Protein AF-A4XL10-F1 (afdb_monomer_lite)

pLDDT: mean 90.41, std 14.19, range [41.25, 98.38]

Sequence (145 aa):
MNTYKFSRAFRGFKPSSVIEYLNNLERTYEKEIKEKQETIAELQRENEELKKKLSKLEEEFSKLNEQKIKIAELLIIAQEKAESIVSKAIEEGENKKKALLEEIEEHEKTLQGLKEEIKRIKSDLQSVISKFENETGNKEEESSN

Radius of gyration: 60.5 Å; chains: 1; bounding box: 120×22×166 Å

Secondary structure (DSSP, 8-state):
-----PPB-SSSB-HHHHHHHHHHHHHHHHHHHHHHHHHHHHHHHHHHHHHHHHHHHHHHHHHHHHHHHHHHHHHHHHHHHHHHHHHHHHHHHHHHHHHHHHHHHHHHHHHHHHHHHHHHHHHHHHHHHHHHHHHHHHHHHHT--

Structure (mmCIF, N/CA/C/O backbone):
data_AF-A4XL10-F1
#
_entry.id   AF-A4XL10-F1
#
loop_
_atom_site.group_PDB
_atom_site.id
_atom_site.type_symbol
_atom_site.label_atom_id
_atom_site.label_alt_id
_atom_site.label_comp_id
_atom_site.label_asym_id
_atom_site.label_entity_id
_atom_site.label_seq_id
_atom_site.pdbx_PDB_ins_code
_atom_site.Cartn_x
_atom_site.Cartn_y
_atom_site.Cartn_z
_atom_site.occupancy
_atom_site.B_iso_or_equiv
_atom_site.auth_seq_id
_atom_site.auth_comp_id
_atom_site.auth_asym_id
_atom_site.auth_atom_id
_atom_site.pdbx_PDB_model_num
ATOM 1 N N . MET A 1 1 ? 35.686 -12.672 -52.636 1.00 41.25 1 MET A N 1
ATOM 2 C CA . MET A 1 1 ? 36.687 -11.829 -53.329 1.00 41.25 1 MET A CA 1
ATOM 3 C C . MET A 1 1 ? 36.434 -11.921 -54.828 1.00 41.25 1 MET A C 1
ATOM 5 O O . MET A 1 1 ? 36.769 -12.935 -55.427 1.00 41.25 1 MET A O 1
ATOM 9 N N . ASN A 1 2 ? 35.775 -10.921 -55.420 1.00 49.47 2 ASN A N 1
ATOM 10 C CA . ASN A 1 2 ? 35.639 -10.844 -56.877 1.00 49.47 2 ASN A CA 1
ATOM 11 C C . ASN A 1 2 ? 37.006 -10.471 -57.457 1.00 49.47 2 ASN A C 1
ATOM 13 O O . ASN A 1 2 ? 37.521 -9.390 -57.186 1.00 49.47 2 ASN A O 1
ATOM 17 N N . THR A 1 3 ? 37.630 -11.380 -58.202 1.00 56.91 3 THR A N 1
ATOM 18 C CA . THR A 1 3 ? 38.925 -11.122 -58.838 1.00 56.91 3 THR A CA 1
ATOM 19 C C . THR A 1 3 ? 38.689 -10.370 -60.146 1.00 56.91 3 THR A C 1
ATOM 21 O O . THR A 1 3 ? 38.320 -10.956 -61.162 1.00 56.91 3 THR A O 1
ATOM 24 N N . TYR A 1 4 ? 38.868 -9.047 -60.123 1.00 64.62 4 TYR A N 1
ATOM 25 C CA . TYR A 1 4 ? 38.781 -8.231 -61.334 1.00 64.62 4 TYR A CA 1
ATOM 26 C C . TYR A 1 4 ? 39.930 -8.592 -62.282 1.00 64.62 4 TYR A C 1
ATOM 28 O O . TYR A 1 4 ? 41.107 -8.505 -61.926 1.00 64.62 4 TYR A O 1
ATOM 36 N N . LYS A 1 5 ? 39.596 -9.035 -63.498 1.00 73.00 5 LYS A N 1
ATOM 37 C CA . LYS A 1 5 ? 40.586 -9.374 -64.525 1.00 73.00 5 LYS A CA 1
ATOM 38 C C . LYS A 1 5 ? 40.875 -8.147 -65.380 1.00 73.00 5 LYS A C 1
ATOM 40 O O . LYS A 1 5 ? 40.077 -7.777 -66.234 1.00 73.00 5 LYS A O 1
ATOM 45 N N . PHE A 1 6 ? 42.042 -7.547 -65.174 1.00 80.56 6 PHE A N 1
ATOM 46 C CA . PHE A 1 6 ? 42.508 -6.445 -66.006 1.00 80.56 6 PHE A CA 1
ATOM 47 C C . PHE A 1 6 ? 42.944 -6.935 -67.393 1.00 80.56 6 PHE A C 1
ATOM 49 O O . PHE A 1 6 ? 43.717 -7.889 -67.518 1.00 80.56 6 PHE A O 1
ATOM 56 N N . SER A 1 7 ? 42.501 -6.244 -68.443 1.00 80.06 7 SER A N 1
ATOM 57 C CA . SER A 1 7 ? 42.999 -6.482 -69.807 1.00 80.06 7 SER A CA 1
ATOM 58 C C . SER A 1 7 ? 44.488 -6.120 -69.903 1.00 80.06 7 SER A C 1
ATOM 60 O O . SER A 1 7 ? 44.905 -5.104 -69.348 1.00 80.06 7 SER A O 1
ATOM 62 N N . ARG A 1 8 ? 45.308 -6.918 -70.601 1.00 76.50 8 ARG A N 1
ATOM 63 C CA . ARG A 1 8 ? 46.758 -6.671 -70.746 1.00 76.50 8 ARG A CA 1
ATOM 64 C C . ARG A 1 8 ? 47.070 -5.819 -71.982 1.00 76.50 8 ARG A C 1
ATOM 66 O O . ARG A 1 8 ? 46.419 -5.964 -73.011 1.00 76.50 8 ARG A O 1
ATOM 73 N N . ALA A 1 9 ? 48.067 -4.946 -71.874 1.00 75.12 9 ALA A N 1
ATOM 74 C CA . ALA A 1 9 ? 48.674 -4.214 -72.989 1.00 75.12 9 ALA A CA 1
ATOM 75 C C . ALA A 1 9 ? 50.068 -4.797 -73.310 1.00 75.12 9 ALA A C 1
ATOM 77 O O . ALA A 1 9 ? 50.552 -5.658 -72.576 1.00 75.12 9 ALA A O 1
ATOM 78 N N . PHE A 1 10 ? 50.736 -4.315 -74.372 1.00 69.81 10 PHE A N 1
ATOM 79 C CA . PHE A 1 10 ? 52.097 -4.749 -74.762 1.00 69.81 10 PHE A CA 1
ATOM 80 C C . PHE A 1 10 ? 53.108 -4.675 -73.597 1.00 69.81 10 PHE A C 1
ATOM 82 O O . PHE A 1 10 ? 54.047 -5.462 -73.528 1.00 69.81 10 PHE A O 1
ATOM 89 N N . ARG A 1 11 ? 52.859 -3.790 -72.622 1.00 71.12 11 ARG A N 1
ATOM 90 C CA . ARG A 1 11 ? 53.491 -3.799 -71.301 1.00 71.12 11 ARG A CA 1
ATOM 91 C C . ARG A 1 11 ? 52.440 -3.472 -70.234 1.00 71.12 11 ARG A C 1
ATOM 93 O O . ARG A 1 11 ? 51.835 -2.407 -70.280 1.00 71.12 11 ARG A O 1
ATOM 100 N N . GLY A 1 12 ? 52.233 -4.371 -69.271 1.00 81.12 12 GLY A N 1
ATOM 101 C CA . GLY A 1 12 ? 51.346 -4.143 -68.119 1.00 81.12 12 GLY A CA 1
ATOM 102 C C . GLY A 1 12 ? 49.840 -4.227 -68.419 1.00 81.12 12 GLY A C 1
ATOM 103 O O . GLY A 1 12 ? 49.407 -4.939 -69.327 1.00 81.12 12 GLY A O 1
ATOM 104 N N . PHE A 1 13 ? 49.033 -3.533 -67.612 1.00 84.88 13 PHE A N 1
ATOM 105 C CA . PHE A 1 13 ? 47.570 -3.507 -67.725 1.00 84.88 13 PHE A CA 1
ATOM 106 C C . PHE A 1 13 ? 47.086 -2.334 -68.578 1.00 84.88 13 PHE A C 1
ATOM 108 O O . PHE A 1 13 ? 47.674 -1.254 -68.571 1.00 84.88 13 PHE A O 1
ATOM 115 N N . LYS A 1 14 ? 45.987 -2.538 -69.305 1.00 85.94 14 LYS A N 1
ATOM 116 C CA . LYS A 1 14 ? 45.355 -1.508 -70.126 1.00 85.94 14 LYS A CA 1
ATOM 117 C C . LYS A 1 14 ? 44.783 -0.412 -69.212 1.00 85.94 14 LYS A C 1
ATOM 119 O O . LYS A 1 14 ? 43.916 -0.735 -68.396 1.00 85.94 14 LYS A O 1
ATOM 124 N N . PRO A 1 15 ? 45.175 0.867 -69.378 1.00 84.44 15 PRO A N 1
ATOM 125 C CA . PRO A 1 15 ? 44.719 1.958 -68.514 1.00 84.44 15 PRO A CA 1
ATOM 126 C C . PRO A 1 15 ? 43.195 2.051 -68.389 1.00 84.44 15 PRO A C 1
ATOM 128 O O . PRO A 1 15 ? 42.683 2.216 -67.290 1.00 84.44 15 PRO A O 1
ATOM 131 N N . SER A 1 16 ? 42.456 1.837 -69.484 1.00 85.81 16 SER A N 1
ATOM 132 C CA . SER A 1 16 ? 40.987 1.871 -69.468 1.00 85.81 16 SER A CA 1
ATOM 133 C C . SER A 1 16 ? 40.366 0.824 -68.535 1.00 85.81 16 SER A C 1
ATOM 135 O O . SER A 1 16 ? 39.382 1.112 -67.873 1.00 85.81 16 SER A O 1
ATOM 137 N N . SER A 1 17 ? 40.960 -0.373 -68.452 1.00 85.19 17 SER A N 1
ATOM 138 C CA . SER A 1 17 ? 40.476 -1.465 -67.595 1.00 85.19 17 SER A CA 1
ATOM 139 C C . SER A 1 17 ? 40.749 -1.190 -66.113 1.00 85.19 17 SER A C 1
ATOM 141 O O . SER A 1 17 ? 39.983 -1.622 -65.258 1.00 85.19 17 SER A O 1
ATOM 143 N N . VAL A 1 18 ? 41.827 -0.461 -65.810 1.00 87.62 18 VAL A N 1
ATOM 144 C CA . VAL A 1 18 ? 42.146 -0.018 -64.446 1.00 87.62 18 VAL A CA 1
ATOM 145 C C . VAL A 1 18 ? 41.235 1.136 -64.027 1.00 87.62 18 VAL A C 1
ATOM 147 O O . VAL A 1 18 ? 40.697 1.107 -62.927 1.00 87.62 18 VAL A O 1
ATOM 150 N N . ILE A 1 19 ? 41.003 2.109 -64.913 1.00 88.31 19 ILE A N 1
ATOM 151 C CA . ILE A 1 19 ? 40.094 3.239 -64.664 1.00 88.31 19 ILE A CA 1
ATOM 152 C C . ILE A 1 19 ? 38.661 2.746 -64.432 1.00 88.31 19 ILE A C 1
ATOM 154 O O . ILE A 1 19 ? 38.010 3.179 -63.490 1.00 88.31 19 ILE A O 1
ATOM 158 N N . GLU A 1 20 ? 38.178 1.805 -65.243 1.00 88.62 20 GLU A N 1
ATOM 159 C CA . GLU A 1 20 ? 36.848 1.214 -65.066 1.00 88.62 20 GLU A CA 1
ATOM 160 C C . GLU A 1 20 ? 36.700 0.514 -63.707 1.00 88.62 20 GLU A C 1
ATOM 162 O O . GLU A 1 20 ? 35.696 0.698 -63.020 1.00 88.62 20 GLU A O 1
ATOM 167 N N . TYR A 1 21 ? 37.722 -0.235 -63.280 1.00 89.62 21 TYR A N 1
ATOM 168 C CA . TYR A 1 21 ? 37.746 -0.846 -61.952 1.00 89.62 21 TYR A CA 1
ATOM 169 C C . TYR A 1 21 ? 37.720 0.199 -60.832 1.00 89.62 21 TYR A C 1
ATOM 171 O O . TYR A 1 21 ? 36.930 0.055 -59.904 1.00 89.62 21 TYR A O 1
ATOM 179 N N . LEU A 1 22 ? 38.548 1.246 -60.924 1.00 90.44 22 LEU A N 1
ATOM 180 C CA . LEU A 1 22 ? 38.592 2.317 -59.926 1.00 90.44 22 LEU A CA 1
ATOM 181 C C . LEU A 1 22 ? 37.242 3.033 -59.819 1.00 90.44 22 LEU A C 1
ATOM 183 O O . LEU A 1 22 ? 36.737 3.185 -58.713 1.00 90.44 22 LEU A O 1
ATOM 187 N N . ASN A 1 23 ? 36.611 3.360 -60.949 1.00 91.12 23 ASN A N 1
ATOM 188 C CA . ASN A 1 23 ? 35.289 3.991 -60.972 1.00 91.12 23 ASN A CA 1
ATOM 189 C C . ASN A 1 23 ? 34.204 3.082 -60.366 1.00 91.12 23 ASN A C 1
ATOM 191 O O . ASN A 1 23 ? 33.321 3.550 -59.651 1.00 91.12 23 ASN A O 1
ATOM 195 N N . ASN A 1 24 ? 34.243 1.774 -60.645 1.00 92.38 24 ASN A N 1
ATOM 196 C CA . ASN A 1 24 ? 33.296 0.823 -60.056 1.00 92.38 24 ASN A CA 1
ATOM 197 C C . ASN A 1 24 ? 33.530 0.640 -58.551 1.00 92.38 24 ASN A C 1
ATOM 199 O O . ASN A 1 24 ? 32.568 0.497 -57.794 1.00 92.38 24 ASN A O 1
ATOM 203 N N . LEU A 1 25 ? 34.788 0.658 -58.113 1.00 92.56 25 LEU A N 1
ATOM 204 C CA . LEU A 1 25 ? 35.158 0.583 -56.706 1.00 92.56 25 LEU A CA 1
ATOM 205 C C . LEU A 1 25 ? 34.702 1.835 -55.947 1.00 92.56 25 LEU A C 1
ATOM 207 O O . LEU A 1 25 ? 34.075 1.709 -54.900 1.00 92.56 25 LEU A O 1
ATOM 211 N N . GLU A 1 26 ? 34.942 3.021 -56.507 1.00 94.44 26 GLU A N 1
ATOM 212 C CA . GLU A 1 26 ? 34.487 4.305 -55.965 1.00 94.44 26 GLU A CA 1
ATOM 213 C C . GLU A 1 26 ? 32.964 4.328 -55.813 1.00 94.44 26 GLU A C 1
ATOM 215 O O . GLU A 1 26 ? 32.469 4.504 -54.705 1.00 94.44 26 GLU A O 1
ATOM 220 N N . ARG A 1 27 ? 32.216 3.986 -56.872 1.00 95.00 27 ARG A N 1
ATOM 221 C CA . ARG A 1 27 ? 30.746 3.883 -56.817 1.00 95.00 27 ARG A CA 1
ATOM 222 C C . ARG A 1 27 ? 30.247 2.886 -55.774 1.00 95.00 27 ARG A C 1
ATOM 224 O O . ARG A 1 27 ? 29.202 3.104 -55.164 1.00 95.00 27 ARG A O 1
ATOM 231 N N . THR A 1 28 ? 30.956 1.771 -55.595 1.00 95.31 28 THR A N 1
ATOM 232 C CA . THR A 1 28 ? 30.591 0.762 -54.590 1.00 95.31 28 THR A CA 1
ATOM 233 C C . THR A 1 28 ? 30.754 1.332 -53.187 1.00 95.31 28 THR A C 1
ATOM 235 O O . THR A 1 28 ? 29.829 1.237 -52.385 1.00 95.31 28 THR A O 1
ATOM 238 N N . TYR A 1 29 ? 31.882 1.987 -52.906 1.00 96.38 29 TYR A N 1
ATOM 239 C CA . TYR A 1 29 ? 32.106 2.617 -51.609 1.00 96.38 29 TYR A CA 1
ATOM 240 C C . TYR A 1 29 ? 31.174 3.800 -51.357 1.00 96.38 29 TYR A C 1
ATOM 242 O O . TYR A 1 29 ? 30.658 3.921 -50.252 1.00 96.38 29 TYR A O 1
ATOM 250 N N . GLU A 1 30 ? 30.893 4.636 -52.357 1.00 96.69 30 GLU A N 1
ATOM 251 C CA . GLU A 1 30 ? 29.903 5.713 -52.239 1.00 96.69 30 GLU A CA 1
ATOM 252 C C . GLU A 1 30 ? 28.524 5.163 -51.863 1.00 96.69 30 GLU A C 1
ATOM 254 O O . GLU A 1 30 ? 27.863 5.691 -50.966 1.00 96.69 30 GLU A O 1
ATOM 259 N N . LYS A 1 31 ? 28.108 4.064 -52.504 1.00 96.75 31 LYS A N 1
ATOM 260 C CA . LYS A 1 31 ? 26.852 3.387 -52.185 1.00 96.75 31 LYS A CA 1
ATOM 261 C C . LYS A 1 31 ? 26.857 2.825 -50.760 1.00 96.75 31 LYS A C 1
ATOM 263 O O . LYS A 1 31 ? 25.917 3.089 -50.018 1.00 96.75 31 LYS A O 1
ATOM 268 N N . GLU A 1 32 ? 27.906 2.108 -50.358 1.00 97.19 32 GLU A N 1
ATOM 269 C CA . GLU A 1 32 ? 28.018 1.554 -49.000 1.00 97.19 32 GLU A CA 1
ATOM 270 C C . GLU A 1 32 ? 28.042 2.648 -47.923 1.00 97.19 32 GLU A C 1
ATOM 272 O O . GLU A 1 32 ? 27.427 2.497 -46.867 1.00 97.19 32 GLU A O 1
ATOM 277 N N . ILE A 1 33 ? 28.739 3.760 -48.178 1.00 97.44 33 ILE A N 1
ATOM 278 C CA . ILE A 1 33 ? 28.772 4.918 -47.279 1.00 97.44 33 ILE A CA 1
ATOM 279 C C . ILE A 1 33 ? 27.365 5.489 -47.129 1.00 97.44 33 ILE A C 1
ATOM 281 O O . ILE A 1 33 ? 26.932 5.730 -46.003 1.00 97.44 33 ILE A O 1
ATOM 285 N N . LYS A 1 34 ? 26.640 5.661 -48.238 1.00 97.62 34 LYS A N 1
ATOM 286 C CA . LYS A 1 34 ? 25.276 6.188 -48.218 1.00 97.62 34 LYS A CA 1
ATOM 287 C C . LYS A 1 34 ? 24.320 5.278 -47.442 1.00 97.62 34 LYS A C 1
ATOM 289 O O . LYS A 1 34 ? 23.622 5.759 -46.557 1.00 97.62 34 LYS A O 1
ATOM 294 N N . GLU A 1 35 ? 24.340 3.972 -47.702 1.00 97.81 35 GLU A N 1
ATOM 295 C CA . GLU A 1 35 ? 23.498 2.993 -46.992 1.00 97.81 35 GLU A CA 1
ATOM 296 C C . GLU A 1 35 ? 23.793 2.981 -45.481 1.00 97.81 35 GLU A C 1
ATOM 298 O O . GLU A 1 35 ? 22.883 2.963 -44.646 1.00 97.81 35 GLU A O 1
ATOM 303 N N . LYS A 1 36 ? 25.075 3.056 -45.099 1.00 97.81 36 LYS A N 1
ATOM 304 C CA . LYS A 1 36 ? 25.475 3.160 -43.688 1.00 97.81 36 LYS A CA 1
ATOM 305 C C . LYS A 1 36 ? 25.019 4.475 -43.057 1.00 97.81 36 LYS A C 1
ATOM 307 O O . LYS A 1 36 ? 24.602 4.462 -41.903 1.00 97.81 36 LYS A O 1
ATOM 312 N N . GLN A 1 37 ? 25.093 5.594 -43.776 1.00 98.06 37 GLN A N 1
ATOM 313 C CA . GLN A 1 37 ? 24.619 6.894 -43.289 1.00 98.06 37 GLN A CA 1
ATOM 314 C C . GLN A 1 37 ? 23.104 6.901 -43.064 1.00 98.06 37 GLN A C 1
ATOM 316 O O . GLN A 1 37 ? 22.655 7.395 -42.033 1.00 98.06 37 GLN A O 1
ATOM 321 N N . GLU A 1 38 ? 22.332 6.311 -43.978 1.00 98.00 38 GLU A N 1
ATOM 322 C CA . GLU A 1 38 ? 20.882 6.138 -43.825 1.00 98.00 38 GLU A CA 1
ATOM 323 C C . GLU A 1 38 ? 20.563 5.289 -42.586 1.00 98.00 38 GLU A C 1
ATOM 325 O O . GLU A 1 38 ? 19.786 5.711 -41.731 1.00 98.00 38 GLU A O 1
ATOM 330 N N . THR A 1 39 ? 21.266 4.167 -42.408 1.00 97.88 39 THR A N 1
ATOM 331 C CA . THR A 1 39 ? 21.112 3.310 -41.219 1.00 97.88 39 THR A CA 1
ATOM 332 C C . THR A 1 39 ? 21.453 4.056 -39.923 1.00 97.88 39 THR A C 1
ATOM 334 O O . THR A 1 39 ? 20.749 3.932 -38.922 1.00 97.88 39 THR A O 1
ATOM 337 N N . ILE A 1 40 ? 22.529 4.854 -39.911 1.00 98.06 40 ILE A N 1
ATOM 338 C CA . ILE A 1 40 ? 22.904 5.669 -38.745 1.00 98.06 40 ILE A CA 1
ATOM 339 C C . ILE A 1 40 ? 21.796 6.674 -38.418 1.00 98.06 40 ILE A C 1
ATOM 341 O O . ILE A 1 40 ? 21.453 6.827 -37.246 1.00 98.06 40 ILE A O 1
ATOM 345 N N . ALA A 1 41 ? 21.227 7.336 -39.426 1.00 98.00 41 ALA A N 1
ATOM 346 C CA . ALA A 1 41 ? 20.155 8.304 -39.226 1.00 98.00 41 ALA A CA 1
ATOM 347 C C . ALA A 1 41 ? 18.887 7.645 -38.654 1.00 98.00 41 ALA A C 1
ATOM 349 O O . ALA A 1 41 ? 18.268 8.190 -37.738 1.00 98.00 41 ALA A O 1
ATOM 350 N N . GLU A 1 42 ? 18.527 6.455 -39.140 1.00 98.25 42 GLU A N 1
ATOM 351 C CA . GLU A 1 42 ? 17.405 5.675 -38.606 1.00 98.25 42 GLU A CA 1
ATOM 352 C C . GLU A 1 42 ? 17.634 5.272 -37.146 1.00 98.25 42 GLU A C 1
ATOM 354 O O . GLU A 1 42 ? 16.788 5.548 -36.292 1.00 98.25 42 GLU A O 1
ATOM 359 N N . LEU A 1 43 ? 18.806 4.709 -36.832 1.00 98.00 43 LEU A N 1
ATOM 360 C CA . LEU A 1 43 ? 19.161 4.311 -35.467 1.00 98.00 43 LEU A CA 1
ATOM 361 C C . LEU A 1 43 ? 19.197 5.503 -34.507 1.00 98.00 43 LEU A C 1
ATOM 363 O O . LEU A 1 43 ? 18.769 5.387 -33.360 1.00 98.00 43 LEU A O 1
ATOM 367 N N . GLN A 1 44 ? 19.684 6.662 -34.954 1.00 98.25 44 GLN A N 1
ATOM 368 C CA . GLN A 1 44 ? 19.647 7.890 -34.159 1.00 98.25 44 GLN A CA 1
ATOM 369 C C . GLN A 1 44 ? 18.209 8.315 -33.859 1.00 98.25 44 GLN A C 1
ATOM 371 O O . GLN A 1 44 ? 17.904 8.668 -32.719 1.00 98.25 44 GLN A O 1
ATOM 376 N N . ARG A 1 45 ? 17.310 8.240 -34.848 1.00 98.00 45 ARG A N 1
ATOM 377 C CA . ARG A 1 45 ? 15.896 8.567 -34.646 1.00 98.00 45 ARG A CA 1
ATOM 378 C C . ARG A 1 45 ? 15.241 7.622 -33.642 1.00 98.00 45 ARG A C 1
ATOM 380 O O . ARG A 1 45 ? 14.565 8.087 -32.728 1.00 98.00 45 ARG A O 1
ATOM 387 N N . GLU A 1 46 ? 15.471 6.320 -33.784 1.00 98.19 46 GLU A N 1
ATOM 388 C CA . GLU A 1 46 ? 14.946 5.313 -32.861 1.00 98.19 46 GLU A CA 1
ATOM 389 C C . GLU A 1 46 ? 15.479 5.525 -31.439 1.00 98.19 46 GLU A C 1
ATOM 391 O O . GLU A 1 46 ? 14.715 5.495 -30.475 1.00 98.19 46 GLU A O 1
ATOM 396 N N . ASN A 1 47 ? 16.773 5.821 -31.297 1.00 97.88 47 ASN A N 1
ATOM 397 C CA . ASN A 1 47 ? 17.388 6.089 -30.001 1.00 97.88 47 ASN A CA 1
ATOM 398 C C . ASN A 1 47 ? 16.743 7.296 -29.300 1.00 97.88 47 ASN A C 1
ATOM 400 O O . ASN A 1 47 ? 16.416 7.226 -28.115 1.00 97.88 47 ASN A O 1
ATOM 404 N N . GLU A 1 48 ? 16.496 8.380 -30.036 1.00 98.25 48 GLU A N 1
ATOM 405 C CA . GLU A 1 48 ? 15.824 9.565 -29.498 1.00 98.25 48 GLU A CA 1
ATOM 406 C C . GLU A 1 48 ? 14.353 9.298 -29.141 1.00 98.25 48 GLU A C 1
ATOM 408 O O . GLU A 1 48 ? 13.862 9.779 -28.117 1.00 98.25 48 GLU A O 1
ATOM 413 N N . GLU A 1 49 ? 13.636 8.492 -29.929 1.00 98.19 49 GLU A N 1
ATOM 414 C CA . GLU A 1 49 ? 12.280 8.051 -29.582 1.00 98.19 49 GLU A CA 1
ATOM 415 C C . GLU A 1 49 ? 12.264 7.190 -28.308 1.00 98.19 49 GLU A C 1
ATOM 417 O O . GLU A 1 49 ? 11.405 7.381 -27.442 1.00 98.19 49 GLU A O 1
ATOM 422 N N . LEU A 1 50 ? 13.221 6.270 -28.161 1.00 98.25 50 LEU A N 1
ATOM 423 C CA . LEU A 1 50 ? 13.353 5.417 -26.980 1.00 98.25 50 LEU A CA 1
ATOM 424 C C . LEU A 1 50 ? 13.693 6.226 -25.727 1.00 98.25 50 LEU A C 1
ATOM 426 O O . LEU A 1 50 ? 13.063 6.015 -24.693 1.00 98.25 50 LEU A O 1
ATOM 430 N N . LYS A 1 51 ? 14.606 7.201 -25.814 1.00 98.31 51 LYS A N 1
ATOM 431 C CA . LYS A 1 51 ? 14.907 8.115 -24.699 1.00 98.31 51 LYS A CA 1
ATOM 432 C C . LYS A 1 51 ? 13.674 8.884 -24.238 1.00 98.31 51 LYS A C 1
ATOM 434 O O . LYS A 1 51 ? 13.426 8.982 -23.039 1.00 98.31 51 LYS A O 1
ATOM 439 N N . LYS A 1 52 ? 12.865 9.391 -25.176 1.00 98.19 52 LYS A N 1
ATOM 440 C CA . LYS A 1 52 ? 11.609 10.086 -24.847 1.00 98.19 52 LYS A CA 1
ATOM 441 C C . LYS A 1 52 ? 10.616 9.163 -24.143 1.00 98.19 52 LYS A C 1
ATOM 443 O O . LYS A 1 52 ? 10.000 9.570 -23.161 1.00 98.19 52 LYS A O 1
ATOM 448 N N . LYS A 1 53 ? 10.465 7.923 -24.623 1.00 98.38 53 LYS A N 1
ATOM 449 C CA . LYS A 1 53 ? 9.599 6.918 -23.984 1.00 98.38 53 LYS A CA 1
ATOM 450 C C . LYS A 1 53 ? 10.084 6.567 -22.579 1.00 98.38 53 LYS A C 1
ATOM 452 O O . LYS A 1 53 ? 9.263 6.508 -21.671 1.00 98.38 53 LYS A O 1
ATOM 457 N N . LEU A 1 54 ? 11.392 6.377 -22.405 1.00 98.25 54 LEU A N 1
ATOM 458 C CA . LEU A 1 54 ? 11.999 6.080 -21.111 1.00 98.25 54 LEU A CA 1
ATOM 459 C C . LEU A 1 54 ? 11.750 7.213 -20.114 1.00 98.25 54 LEU A C 1
ATOM 461 O O . LEU A 1 54 ? 11.192 6.965 -19.054 1.00 98.25 54 LEU A O 1
ATOM 465 N N . SER A 1 55 ? 12.056 8.455 -20.496 1.00 98.06 55 SER A N 1
ATOM 466 C CA . SER A 1 55 ? 11.844 9.625 -19.638 1.00 98.06 55 SER A CA 1
ATOM 467 C C . SER A 1 55 ? 10.377 9.784 -19.223 1.00 98.06 55 SER A C 1
ATOM 469 O O . SER A 1 55 ? 10.089 10.058 -18.059 1.00 98.06 55 SER A O 1
ATOM 471 N N . LYS A 1 56 ? 9.433 9.546 -20.143 1.00 98.12 56 LYS A N 1
ATOM 472 C CA . LYS A 1 56 ? 8.001 9.563 -19.820 1.00 98.12 56 LYS A CA 1
ATOM 473 C C . LYS A 1 56 ? 7.626 8.464 -18.821 1.00 98.12 56 LYS A C 1
ATOM 475 O O . LYS A 1 56 ? 6.866 8.718 -17.891 1.00 98.12 56 LYS A O 1
ATOM 480 N N . LEU A 1 57 ? 8.152 7.253 -19.007 1.00 98.25 57 LEU A N 1
ATOM 481 C CA . LEU A 1 57 ? 7.877 6.129 -18.116 1.00 98.25 57 LEU A CA 1
ATOM 482 C C . LEU A 1 57 ? 8.463 6.358 -16.716 1.00 98.25 57 LEU A C 1
ATOM 484 O O . LEU A 1 57 ? 7.819 6.027 -15.727 1.00 98.25 57 LEU A O 1
ATOM 488 N N . GLU A 1 58 ? 9.649 6.959 -16.624 1.00 98.31 58 GLU 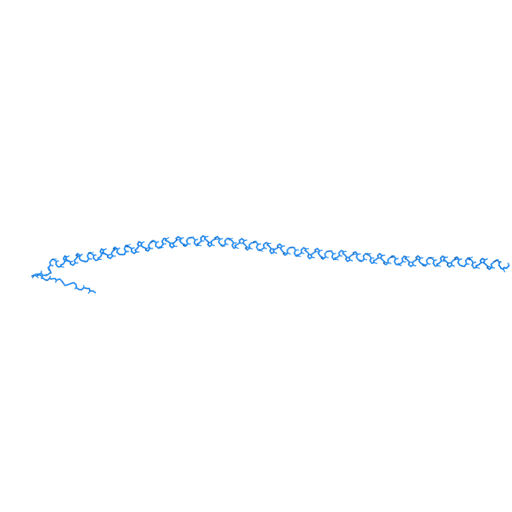A N 1
ATOM 489 C CA . GLU A 1 58 ? 10.266 7.356 -15.355 1.00 98.31 58 GLU A CA 1
ATOM 490 C C . GLU A 1 58 ? 9.420 8.405 -14.618 1.00 98.31 58 GLU A C 1
ATOM 492 O O . GLU A 1 58 ? 9.199 8.284 -13.412 1.00 98.31 58 GLU A O 1
ATOM 497 N N . GLU A 1 59 ? 8.877 9.394 -15.335 1.00 98.31 59 GLU A N 1
ATOM 498 C CA . GLU A 1 59 ? 7.975 10.397 -14.758 1.00 98.31 59 GLU A CA 1
ATOM 499 C C . GLU A 1 59 ? 6.667 9.765 -14.248 1.00 98.31 59 GLU A C 1
ATOM 501 O O . GLU A 1 59 ? 6.224 10.045 -13.130 1.00 98.31 59 GLU A O 1
ATOM 506 N N . GLU A 1 60 ? 6.047 8.888 -15.042 1.00 98.19 60 GLU A N 1
ATOM 507 C CA . GLU A 1 60 ? 4.842 8.151 -14.645 1.00 98.19 60 GLU A CA 1
ATOM 508 C C . GLU A 1 60 ? 5.105 7.253 -13.431 1.00 98.19 60 GLU A C 1
ATOM 510 O O . GLU A 1 60 ? 4.313 7.240 -12.485 1.00 98.19 60 GLU A O 1
ATOM 515 N N . PHE A 1 61 ? 6.242 6.555 -13.409 1.00 97.94 61 PHE A N 1
ATOM 516 C CA . PHE A 1 61 ? 6.650 5.721 -12.284 1.00 97.94 61 PHE A CA 1
ATOM 517 C C . PHE A 1 61 ? 6.857 6.542 -11.007 1.00 97.94 61 PHE A C 1
ATOM 519 O O . PHE A 1 61 ? 6.379 6.144 -9.944 1.00 97.94 61 PHE A O 1
ATOM 526 N N . SER A 1 62 ? 7.500 7.712 -11.101 1.00 97.94 62 SER A N 1
ATOM 527 C CA . SER A 1 62 ? 7.669 8.615 -9.956 1.00 97.94 62 SER A CA 1
ATOM 528 C C . SER A 1 62 ? 6.318 9.046 -9.383 1.00 97.94 62 SER A C 1
ATOM 530 O O . SER A 1 62 ? 6.096 8.941 -8.176 1.00 97.94 62 SER A O 1
ATOM 532 N N . LYS A 1 63 ? 5.373 9.448 -10.245 1.00 97.88 63 LYS A N 1
ATOM 533 C CA . LYS A 1 63 ? 4.017 9.840 -9.825 1.00 97.88 63 LYS A CA 1
ATOM 534 C C . LYS A 1 63 ? 3.278 8.696 -9.133 1.00 97.88 63 LYS A C 1
ATOM 536 O O . LYS A 1 63 ? 2.659 8.908 -8.091 1.00 97.88 63 LYS A O 1
ATOM 541 N N . LEU A 1 64 ? 3.354 7.484 -9.684 1.00 98.00 64 LEU A N 1
ATOM 542 C CA . LEU A 1 64 ? 2.749 6.299 -9.070 1.00 98.00 64 LEU A CA 1
ATOM 543 C C . LEU A 1 64 ? 3.372 5.984 -7.708 1.00 98.00 64 LEU A C 1
ATOM 545 O O . LEU A 1 64 ? 2.657 5.646 -6.764 1.00 98.00 64 LEU A O 1
ATOM 549 N N . ASN A 1 65 ? 4.691 6.121 -7.582 1.00 97.88 65 ASN A N 1
ATOM 550 C CA . ASN A 1 65 ? 5.379 5.882 -6.322 1.00 97.88 65 ASN A CA 1
ATOM 551 C C . ASN A 1 65 ? 4.979 6.909 -5.248 1.00 97.88 65 ASN A C 1
ATOM 553 O O . ASN A 1 65 ? 4.689 6.527 -4.116 1.00 97.88 65 ASN A O 1
ATOM 557 N N . GLU A 1 66 ? 4.868 8.190 -5.602 1.00 98.00 66 GLU A N 1
ATOM 558 C CA . GLU A 1 66 ? 4.360 9.227 -4.693 1.00 98.00 66 GLU A CA 1
ATOM 559 C C . GLU A 1 66 ? 2.918 8.958 -4.246 1.00 98.00 66 GLU A C 1
ATOM 561 O O . GLU A 1 66 ? 2.591 9.098 -3.067 1.00 98.00 66 GLU A O 1
ATOM 566 N N . GLN A 1 67 ? 2.043 8.550 -5.170 1.00 97.75 67 GLN A N 1
ATOM 567 C CA . GLN A 1 67 ? 0.666 8.180 -4.838 1.00 97.75 67 GLN A CA 1
ATOM 568 C C . GLN A 1 67 ? 0.621 6.984 -3.885 1.00 97.75 67 GLN A C 1
ATOM 570 O O . GLN A 1 67 ? -0.128 7.005 -2.909 1.00 97.75 67 GLN A O 1
ATOM 575 N N . LYS A 1 68 ? 1.450 5.965 -4.128 1.00 97.94 68 LYS A N 1
ATOM 576 C CA . LYS A 1 68 ? 1.563 4.790 -3.260 1.00 97.94 68 LYS A CA 1
ATOM 577 C C . LYS A 1 68 ? 1.984 5.175 -1.840 1.00 97.94 68 LYS A C 1
ATOM 579 O O . LYS A 1 68 ? 1.395 4.664 -0.891 1.00 97.94 68 LYS A O 1
ATOM 584 N N . ILE A 1 69 ? 2.960 6.074 -1.695 1.00 97.88 69 ILE A N 1
ATOM 585 C CA . ILE A 1 69 ? 3.410 6.573 -0.386 1.00 97.88 69 ILE A CA 1
ATOM 586 C C . ILE A 1 69 ? 2.256 7.275 0.340 1.00 97.88 69 ILE A C 1
ATOM 588 O O . ILE A 1 69 ? 1.937 6.904 1.465 1.00 97.88 69 ILE A O 1
ATOM 592 N N . LYS A 1 70 ? 1.550 8.196 -0.329 1.00 97.88 70 LYS A N 1
ATOM 593 C CA . LYS A 1 70 ? 0.397 8.907 0.257 1.00 97.88 70 LYS A CA 1
ATOM 594 C C . LYS A 1 70 ? -0.721 7.962 0.695 1.00 97.88 70 LYS A C 1
ATOM 596 O O . LYS A 1 70 ? -1.327 8.156 1.744 1.00 97.88 70 LYS A O 1
ATOM 601 N N . ILE A 1 71 ? -1.010 6.931 -0.102 1.00 97.69 71 ILE A N 1
ATOM 602 C CA . ILE A 1 71 ? -2.008 5.915 0.256 1.00 97.69 71 ILE A CA 1
ATOM 603 C C . ILE A 1 71 ? -1.558 5.146 1.501 1.00 97.69 71 ILE A C 1
ATOM 605 O O . ILE A 1 71 ? -2.366 4.937 2.400 1.00 97.69 71 ILE A O 1
ATOM 609 N N . ALA A 1 72 ? -0.286 4.750 1.577 1.00 98.00 72 ALA A N 1
ATOM 610 C CA . ALA A 1 72 ? 0.246 4.055 2.744 1.00 98.00 72 ALA A CA 1
ATOM 611 C C . ALA A 1 72 ? 0.152 4.916 4.016 1.00 98.00 72 ALA A C 1
ATOM 613 O O . ALA A 1 72 ? -0.310 4.426 5.043 1.00 98.00 72 ALA A O 1
ATOM 614 N N . GLU A 1 73 ? 0.503 6.202 3.936 1.00 97.75 73 GLU A N 1
ATOM 615 C CA . GLU A 1 73 ? 0.359 7.154 5.047 1.00 97.75 73 GLU A CA 1
ATOM 616 C C . GLU A 1 73 ? -1.099 7.268 5.514 1.00 97.75 73 GLU A C 1
ATOM 618 O O . GLU A 1 73 ? -1.383 7.172 6.708 1.00 97.75 73 GLU A O 1
ATOM 623 N N . LEU A 1 74 ? -2.045 7.406 4.579 1.00 98.25 74 LEU A N 1
ATOM 624 C CA . LEU A 1 74 ? -3.472 7.469 4.906 1.00 98.25 74 LEU A CA 1
ATOM 625 C C . LEU A 1 74 ? -3.984 6.182 5.559 1.00 98.25 74 LEU A C 1
ATOM 627 O O . LEU A 1 74 ? -4.808 6.254 6.470 1.00 98.25 74 LEU A O 1
ATOM 631 N N . LEU A 1 75 ? -3.512 5.016 5.111 1.00 98.19 75 LEU A N 1
ATOM 632 C CA . LEU A 1 75 ? -3.888 3.729 5.698 1.00 98.19 75 LEU A CA 1
ATOM 633 C C . LEU A 1 75 ? -3.380 3.591 7.135 1.00 98.19 75 LEU A C 1
ATOM 635 O O . LEU A 1 75 ? -4.139 3.138 7.990 1.00 98.19 75 LEU A O 1
ATOM 639 N N . ILE A 1 76 ? -2.150 4.031 7.413 1.00 97.94 76 ILE A N 1
ATOM 640 C CA . ILE A 1 76 ? -1.590 4.043 8.772 1.00 97.94 76 ILE A CA 1
ATOM 641 C C . ILE A 1 76 ? -2.440 4.937 9.680 1.00 97.94 76 ILE A C 1
ATOM 643 O O . ILE A 1 76 ? -2.921 4.480 10.713 1.00 97.94 76 ILE A O 1
ATOM 647 N N . ILE A 1 77 ? -2.726 6.172 9.255 1.00 98.12 77 ILE A N 1
ATOM 648 C CA . ILE A 1 77 ? -3.551 7.113 10.030 1.00 98.12 77 ILE A CA 1
ATOM 649 C C . ILE A 1 77 ? -4.955 6.542 10.280 1.00 98.12 77 ILE A C 1
ATOM 651 O O . ILE A 1 77 ? -5.514 6.680 11.371 1.00 98.12 77 ILE A O 1
ATOM 655 N N . ALA A 1 78 ? -5.553 5.907 9.269 1.00 98.06 78 ALA A N 1
ATOM 656 C CA . ALA A 1 78 ? -6.866 5.288 9.401 1.00 98.06 78 ALA A CA 1
ATOM 657 C C . ALA A 1 78 ? -6.852 4.139 10.419 1.00 98.06 78 ALA A C 1
ATOM 659 O O . ALA A 1 78 ? -7.773 4.048 11.235 1.00 98.06 78 ALA A O 1
ATOM 660 N N . GLN 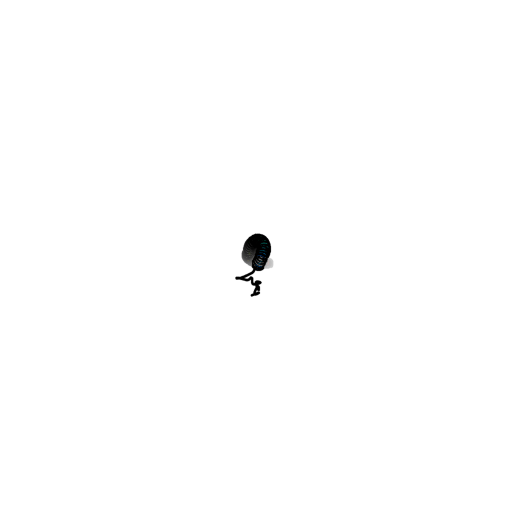A 1 79 ? -5.810 3.304 10.401 1.00 97.94 79 GLN A N 1
ATOM 661 C CA . GLN A 1 79 ? -5.630 2.216 11.357 1.00 97.94 79 GLN A CA 1
ATOM 662 C C . GLN A 1 79 ? -5.455 2.747 12.784 1.00 97.94 79 GLN A C 1
ATOM 664 O O . GLN A 1 79 ? -6.213 2.354 13.667 1.00 97.94 79 GLN A O 1
ATOM 669 N N . GLU A 1 80 ? -4.539 3.692 13.003 1.00 97.94 80 GLU A N 1
ATOM 670 C CA . GLU A 1 80 ? -4.303 4.297 14.322 1.00 97.94 80 GLU A CA 1
ATOM 671 C C . GLU A 1 80 ? -5.582 4.925 14.890 1.00 97.94 80 GLU A C 1
ATOM 673 O O . GLU A 1 80 ? -5.920 4.767 16.067 1.00 97.94 80 GLU A O 1
ATOM 678 N N . LYS A 1 81 ? -6.356 5.610 14.040 1.00 98.19 81 LYS A N 1
ATOM 679 C CA . LYS A 1 81 ? -7.633 6.199 14.446 1.00 98.19 81 LYS A CA 1
ATOM 680 C C . LYS A 1 81 ? -8.669 5.134 14.802 1.00 98.19 81 LYS A C 1
ATOM 682 O O . LYS A 1 81 ? -9.400 5.317 15.775 1.00 98.19 81 LYS A O 1
ATOM 687 N N . ALA A 1 82 ? -8.745 4.044 14.041 1.00 97.94 82 ALA A N 1
ATOM 688 C CA . ALA A 1 82 ? -9.644 2.934 14.339 1.00 97.94 82 ALA A CA 1
ATOM 689 C C . ALA A 1 82 ? -9.284 2.267 15.674 1.00 97.94 82 ALA A C 1
ATOM 691 O O . ALA A 1 82 ? -10.160 2.087 16.519 1.00 97.94 82 ALA A O 1
ATOM 692 N N . GLU A 1 83 ? -8.001 1.988 15.907 1.00 97.69 83 GLU A N 1
ATOM 693 C CA . GLU A 1 83 ? -7.501 1.429 17.168 1.00 97.69 83 GLU A CA 1
ATOM 694 C C . GLU A 1 83 ? -7.804 2.356 18.352 1.00 97.69 83 GLU A C 1
ATOM 696 O O . GLU A 1 83 ? -8.281 1.903 19.396 1.00 97.69 83 GLU A O 1
ATOM 701 N N . SER A 1 84 ? -7.624 3.669 18.177 1.00 98.19 84 SER A N 1
ATOM 702 C CA . SER A 1 84 ? -7.964 4.668 19.195 1.00 98.19 84 SER A CA 1
ATOM 703 C C . SER A 1 84 ? -9.458 4.675 19.528 1.00 98.19 84 SER A C 1
ATOM 705 O O . SER A 1 84 ? -9.823 4.716 20.702 1.00 98.19 84 SER A O 1
ATOM 707 N N . ILE A 1 85 ? -10.333 4.609 18.518 1.00 98.12 85 ILE A N 1
ATOM 708 C CA . ILE A 1 85 ? -11.789 4.552 18.721 1.00 98.12 85 ILE A CA 1
ATOM 709 C C . ILE A 1 85 ? -12.175 3.286 19.488 1.00 98.12 85 ILE A C 1
ATOM 711 O O . ILE A 1 85 ? -12.941 3.369 20.445 1.00 98.12 85 ILE A O 1
ATOM 715 N N . VAL A 1 86 ? -11.631 2.130 19.098 1.00 97.94 86 VAL A N 1
ATOM 716 C CA . VAL A 1 86 ? -11.904 0.853 19.773 1.00 97.94 86 VAL A CA 1
ATOM 717 C C . VAL A 1 86 ? -11.438 0.902 21.226 1.00 97.94 86 VAL A C 1
ATOM 719 O O . VAL A 1 86 ? -12.198 0.545 22.121 1.00 97.94 86 VAL A O 1
ATOM 722 N N . SER A 1 87 ? -10.231 1.409 21.470 1.00 97.88 87 SER A N 1
ATOM 723 C CA . SER A 1 87 ? -9.663 1.516 22.818 1.00 97.88 87 SER A CA 1
ATOM 724 C C . SER A 1 87 ? -10.517 2.408 23.718 1.00 97.88 87 SER A C 1
ATOM 726 O O . SER A 1 87 ? -10.865 2.008 24.826 1.00 97.88 87 SER A O 1
ATOM 728 N N . LYS A 1 88 ? -10.947 3.572 23.211 1.00 97.50 88 LYS A N 1
ATOM 729 C CA . LYS A 1 88 ? -11.853 4.475 23.936 1.00 97.50 88 LYS A CA 1
ATOM 730 C C . LYS A 1 88 ? -13.204 3.834 24.226 1.00 97.50 88 LYS A C 1
ATOM 732 O O . LYS A 1 88 ? -13.713 3.968 25.329 1.00 97.50 88 LYS A O 1
ATOM 737 N N . ALA A 1 89 ? -13.780 3.116 23.263 1.00 97.75 89 ALA A N 1
ATOM 738 C CA . ALA A 1 89 ? -15.060 2.442 23.462 1.00 97.75 89 ALA A CA 1
ATOM 739 C C . ALA A 1 89 ? -14.978 1.350 24.543 1.00 97.75 89 ALA A C 1
ATOM 741 O O . ALA A 1 89 ? -15.914 1.198 25.330 1.00 97.75 89 ALA A O 1
ATOM 742 N N . ILE A 1 90 ? -13.862 0.615 24.600 1.00 97.81 90 ILE A N 1
ATOM 743 C CA . ILE A 1 90 ? -13.602 -0.376 25.651 1.00 97.81 90 ILE A CA 1
ATOM 744 C C . ILE A 1 90 ? -13.479 0.319 27.009 1.00 97.81 90 ILE A C 1
ATOM 746 O O . ILE A 1 90 ? -14.208 -0.037 27.931 1.00 97.81 90 ILE A O 1
ATOM 750 N N . GLU A 1 91 ? -12.633 1.344 27.115 1.00 98.00 91 GLU A N 1
ATOM 751 C CA . GLU A 1 91 ? -12.418 2.095 28.357 1.00 98.00 91 GLU A CA 1
ATOM 752 C C . GLU A 1 91 ? -13.720 2.726 28.882 1.00 98.00 91 GLU A C 1
ATOM 754 O O . GLU A 1 91 ? -14.071 2.587 30.055 1.00 98.00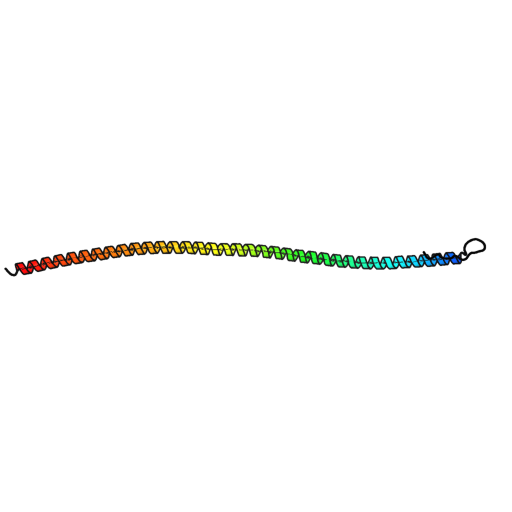 91 GLU A O 1
ATOM 759 N N . GLU A 1 92 ? -14.496 3.376 28.012 1.00 97.50 92 GLU A N 1
ATOM 760 C CA . GLU A 1 92 ? -15.803 3.932 28.369 1.00 97.50 92 GLU A CA 1
ATOM 761 C C . GLU A 1 92 ? -16.790 2.847 28.815 1.00 97.50 92 GLU A C 1
ATOM 763 O O . GLU A 1 92 ? -17.571 3.065 29.746 1.00 97.50 92 GLU A O 1
ATOM 768 N N . GLY A 1 93 ? -16.771 1.682 28.165 1.00 97.94 93 GLY A N 1
ATOM 769 C CA . GLY A 1 93 ? -17.597 0.535 28.530 1.00 97.94 93 GLY A CA 1
ATOM 770 C C . GLY A 1 93 ? -17.248 -0.016 29.911 1.00 97.94 93 GLY A C 1
ATOM 771 O O . GLY A 1 93 ? -18.144 -0.256 30.723 1.00 97.94 93 GLY A O 1
ATOM 772 N N . GLU A 1 94 ? -15.959 -0.167 30.207 1.00 97.75 94 GLU A N 1
ATOM 773 C CA . GLU A 1 94 ? -15.469 -0.624 31.509 1.00 97.75 94 GLU A CA 1
ATOM 774 C C . GLU A 1 94 ? -15.800 0.372 32.622 1.00 97.75 94 GLU A C 1
ATOM 776 O O . GLU A 1 94 ? -16.321 -0.025 33.667 1.00 97.75 94 GLU A O 1
ATOM 781 N N . ASN A 1 95 ? -15.597 1.667 32.376 1.00 97.81 95 ASN A N 1
ATOM 782 C CA . ASN A 1 95 ? -15.927 2.721 33.332 1.00 97.81 95 ASN A CA 1
ATOM 783 C C . ASN A 1 95 ? -17.432 2.775 33.627 1.00 97.81 95 ASN A C 1
ATOM 785 O O . ASN A 1 95 ? -17.830 2.826 34.792 1.00 97.81 95 ASN A O 1
ATOM 789 N N . LYS A 1 96 ? -18.288 2.691 32.598 1.00 97.25 96 LYS A N 1
ATOM 790 C CA . LYS A 1 96 ? -19.750 2.630 32.782 1.00 97.25 96 LYS A CA 1
ATOM 791 C C . LYS A 1 96 ? -20.178 1.378 33.539 1.00 97.25 96 LYS A C 1
ATOM 793 O O . LYS A 1 96 ? -21.023 1.464 34.424 1.00 97.25 96 LYS A O 1
ATOM 798 N N . LYS A 1 97 ? -19.588 0.221 33.222 1.00 97.38 97 LYS A N 1
ATOM 799 C CA . LYS A 1 97 ? -19.852 -1.030 33.942 1.00 97.38 97 LYS A CA 1
ATOM 800 C C . LYS A 1 97 ? -19.501 -0.892 35.422 1.00 97.38 97 LYS A C 1
ATOM 802 O O . LYS A 1 97 ? -20.286 -1.310 36.264 1.00 97.38 97 LYS A O 1
ATOM 807 N N . LYS A 1 98 ? -18.341 -0.312 35.732 1.00 97.94 98 LYS A N 1
ATOM 808 C CA . LYS A 1 98 ? -17.904 -0.084 37.111 1.00 97.94 98 LYS A CA 1
ATOM 809 C C . LYS A 1 98 ? -18.872 0.836 37.859 1.00 97.94 98 LYS A C 1
ATOM 811 O O . LYS A 1 98 ? -19.326 0.460 38.931 1.00 97.94 98 LYS A O 1
ATOM 816 N N . ALA A 1 99 ? -19.247 1.965 37.259 1.00 98.00 99 ALA A N 1
ATOM 817 C CA . ALA A 1 99 ? -20.198 2.902 37.855 1.00 98.00 99 ALA A CA 1
ATOM 818 C C . ALA A 1 99 ? -21.564 2.249 38.141 1.00 98.00 99 ALA A C 1
ATOM 820 O O . ALA A 1 99 ? -22.115 2.423 39.221 1.00 98.00 99 ALA A O 1
ATOM 821 N N . LEU A 1 100 ? -22.081 1.435 37.212 1.00 98.00 100 LEU A N 1
ATOM 822 C CA . LEU A 1 100 ? -23.334 0.699 37.419 1.00 98.00 100 LEU A CA 1
ATOM 823 C C . LEU A 1 100 ? -23.238 -0.322 38.559 1.00 98.00 100 LEU A C 1
ATOM 825 O O . LEU A 1 100 ? -24.203 -0.507 39.292 1.00 98.00 100 LEU A O 1
ATOM 829 N N . LEU A 1 101 ? -22.098 -1.001 38.712 1.00 97.44 101 LEU A N 1
ATOM 830 C CA . LEU A 1 101 ? -21.893 -1.945 39.814 1.00 97.44 101 LEU A CA 1
ATOM 831 C C . LEU A 1 101 ? -21.837 -1.233 41.170 1.00 97.44 101 LEU A C 1
ATOM 833 O O . LEU A 1 101 ? -22.430 -1.726 42.125 1.00 97.44 101 LEU A O 1
ATOM 837 N N . GLU A 1 102 ? -21.168 -0.081 41.241 1.00 97.69 102 GLU A N 1
ATOM 838 C CA . GLU A 1 102 ? -21.141 0.760 42.445 1.00 97.69 102 GLU A CA 1
ATOM 839 C C . GLU A 1 102 ? -22.555 1.236 42.817 1.00 97.69 102 GLU A C 1
ATOM 841 O O . GLU A 1 102 ? -22.951 1.141 43.978 1.00 97.69 102 GLU A O 1
ATOM 846 N N . GLU A 1 103 ? -23.350 1.657 41.827 1.00 97.75 103 GLU A N 1
ATOM 847 C CA . GLU A 1 103 ? -24.741 2.067 42.039 1.00 97.75 103 GLU A CA 1
ATOM 848 C C . GLU A 1 103 ? -25.617 0.900 42.531 1.00 97.75 103 GLU A C 1
ATOM 850 O O . GLU A 1 103 ? -26.402 1.054 43.467 1.00 97.75 103 GLU A O 1
ATOM 855 N N . ILE A 1 104 ? -25.463 -0.297 41.948 1.00 97.12 104 ILE A N 1
ATOM 856 C CA . ILE A 1 104 ? -26.169 -1.506 42.399 1.00 97.12 104 ILE A CA 1
ATOM 857 C C . ILE A 1 104 ? -25.834 -1.813 43.862 1.00 97.12 104 ILE A C 1
ATOM 859 O O . ILE A 1 104 ? -26.745 -2.070 44.647 1.00 97.12 104 ILE A O 1
ATOM 863 N N . GLU A 1 105 ? -24.557 -1.756 44.244 1.00 97.31 105 GLU A N 1
ATOM 864 C CA . GLU A 1 105 ? -24.131 -2.018 45.622 1.00 97.31 105 GLU A CA 1
ATOM 865 C C . GLU A 1 105 ? -24.742 -1.005 46.610 1.00 97.31 105 GLU A C 1
ATOM 867 O O . GLU A 1 105 ? -25.154 -1.363 47.718 1.00 97.31 105 GLU A O 1
ATOM 872 N N . GLU A 1 106 ? -24.845 0.265 46.216 1.00 97.75 106 GLU A N 1
ATOM 873 C CA . GLU A 1 106 ? -25.488 1.306 47.023 1.00 97.75 106 GLU A CA 1
ATOM 874 C C . GLU A 1 106 ? -27.000 1.070 47.182 1.00 97.75 106 GLU A C 1
ATOM 876 O O . GLU A 1 106 ? -27.540 1.159 48.295 1.00 97.75 106 GLU A O 1
ATOM 881 N N . HIS A 1 107 ? -27.686 0.696 46.099 1.00 96.81 107 HIS A N 1
ATOM 882 C CA . HIS A 1 107 ? -29.106 0.335 46.143 1.00 96.81 107 HIS A CA 1
ATOM 883 C C . HIS A 1 107 ? -29.354 -0.906 47.007 1.00 96.81 107 HIS A C 1
ATOM 885 O O . HIS A 1 107 ? -30.319 -0.935 47.772 1.00 96.81 107 HIS A O 1
ATOM 891 N N . GLU A 1 108 ? -28.478 -1.913 46.950 1.00 97.44 108 GLU A N 1
ATOM 892 C CA . GLU A 1 108 ? -28.561 -3.106 47.801 1.00 97.44 108 GLU A CA 1
ATOM 893 C C . GLU A 1 108 ? -28.434 -2.759 49.290 1.00 97.44 108 GLU A C 1
ATOM 895 O O . GLU A 1 108 ? -29.241 -3.230 50.102 1.00 97.44 108 GLU A O 1
ATOM 900 N N . LYS A 1 109 ? -27.484 -1.885 49.655 1.00 97.06 109 LYS A N 1
ATOM 901 C CA . LYS A 1 109 ? -27.322 -1.392 51.035 1.00 97.06 109 LYS A CA 1
ATOM 902 C C . LYS A 1 109 ? -28.561 -0.643 51.509 1.00 97.06 109 LYS A C 1
ATOM 904 O O . LYS A 1 109 ? -29.067 -0.916 52.599 1.00 97.06 109 LYS A O 1
ATOM 909 N N . THR A 1 110 ? -29.086 0.255 50.677 1.00 97.75 110 THR A N 1
ATOM 910 C CA . THR A 1 110 ? -30.320 0.999 50.968 1.00 97.75 110 THR A CA 1
ATOM 911 C C . THR A 1 110 ? -31.496 0.047 51.186 1.00 97.75 110 THR A C 1
ATOM 913 O O . THR A 1 110 ? -32.230 0.164 52.167 1.00 97.75 110 THR A O 1
ATOM 916 N N . LEU A 1 111 ? -31.651 -0.954 50.319 1.00 97.69 111 LEU A N 1
ATOM 917 C CA . LEU A 1 111 ? -32.724 -1.939 50.413 1.00 97.69 111 LEU A CA 1
ATOM 918 C C . LEU A 1 111 ? -32.608 -2.810 51.670 1.00 97.69 111 LEU A C 1
ATOM 920 O O . LEU A 1 111 ? -33.626 -3.153 52.280 1.00 97.69 111 LEU A O 1
ATOM 924 N N . GLN A 1 112 ? -31.389 -3.158 52.086 1.00 97.62 112 GLN A N 1
ATOM 925 C CA . GLN A 1 112 ? -31.160 -3.828 53.363 1.00 97.62 112 GLN A CA 1
ATOM 926 C C . GLN A 1 112 ? -31.557 -2.934 54.546 1.00 97.62 112 GLN A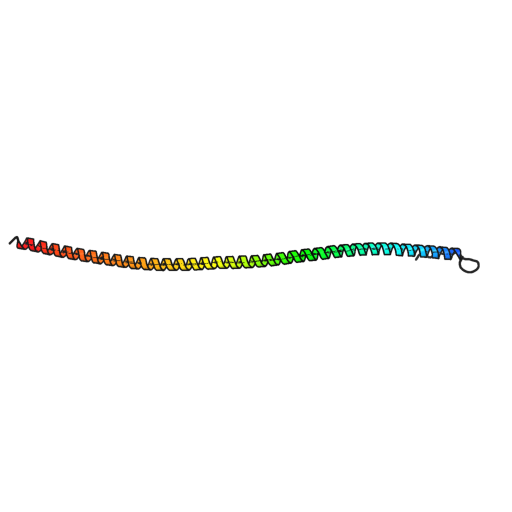 C 1
ATOM 928 O O . GLN A 1 112 ? -32.293 -3.396 55.420 1.00 97.62 112 GLN A O 1
ATOM 933 N N . GLY A 1 113 ? -31.146 -1.663 54.545 1.00 97.62 113 GLY A N 1
ATOM 934 C CA . GLY A 1 113 ? -31.513 -0.698 55.585 1.00 97.62 113 GLY A CA 1
ATOM 935 C C . GLY A 1 113 ? -33.030 -0.555 55.735 1.00 97.62 113 GLY A C 1
ATOM 936 O O . GLY A 1 113 ? -33.565 -0.723 56.831 1.00 97.62 113 GLY A O 1
ATOM 937 N N . LEU A 1 114 ? -33.746 -0.379 54.620 1.00 97.12 114 LEU A N 1
ATOM 938 C CA . LEU A 1 114 ? -35.211 -0.297 54.611 1.00 97.12 114 LEU A CA 1
ATOM 939 C C . LEU A 1 114 ? -35.872 -1.578 55.144 1.00 97.12 114 LEU A C 1
ATOM 941 O O . LEU A 1 114 ? -36.851 -1.514 55.887 1.00 97.12 114 LEU A O 1
ATOM 945 N N . LYS A 1 115 ? -35.340 -2.764 54.812 1.00 97.06 115 LYS A N 1
ATOM 946 C CA . LYS A 1 115 ? -35.842 -4.039 55.360 1.00 97.06 115 LYS A CA 1
ATOM 947 C C . LYS A 1 115 ? -35.684 -4.115 56.878 1.00 97.06 115 LYS A C 1
ATOM 949 O O . LYS A 1 115 ? -36.569 -4.642 57.555 1.00 97.06 115 LYS A O 1
ATOM 954 N N . GLU A 1 116 ? -34.561 -3.647 57.412 1.00 97.31 116 GLU A N 1
ATOM 955 C CA . GLU A 1 116 ? -34.313 -3.613 58.855 1.00 97.31 116 GLU A CA 1
ATOM 956 C C . GLU A 1 116 ? -35.236 -2.613 59.558 1.00 97.31 116 GLU A C 1
ATOM 958 O O . GLU A 1 116 ? -35.797 -2.931 60.608 1.00 97.31 116 GLU A O 1
ATOM 963 N N . GLU A 1 117 ? -35.469 -1.453 58.951 1.00 97.06 117 GLU A N 1
ATOM 964 C CA . GLU A 1 117 ? -36.382 -0.433 59.463 1.00 97.06 117 GLU A CA 1
ATOM 965 C C . GLU A 1 117 ? -37.834 -0.929 59.498 1.00 97.06 117 GLU A C 1
ATOM 967 O O . GLU A 1 117 ? -38.490 -0.841 60.536 1.00 97.06 117 GLU A O 1
ATOM 972 N N . ILE A 1 118 ? -38.309 -1.586 58.433 1.00 96.88 118 ILE A N 1
ATOM 973 C CA . ILE A 1 118 ? -39.635 -2.228 58.405 1.00 96.88 118 ILE A CA 1
ATOM 974 C C . ILE A 1 118 ? -39.774 -3.266 59.528 1.00 96.88 118 ILE A C 1
ATOM 976 O O . ILE A 1 118 ? -40.821 -3.345 60.175 1.00 96.88 118 ILE A O 1
ATOM 980 N N . LYS A 1 119 ? -38.731 -4.069 59.791 1.00 96.88 119 LYS A N 1
ATOM 981 C CA . LYS A 1 119 ? -38.746 -5.040 60.899 1.00 96.88 119 LYS A CA 1
ATOM 982 C C . LYS A 1 119 ? -38.852 -4.353 62.260 1.00 96.88 119 LYS A C 1
ATOM 984 O O . LYS A 1 119 ? -39.611 -4.836 63.100 1.00 96.88 119 LYS A O 1
ATOM 989 N N . ARG A 1 120 ? -38.123 -3.251 62.472 1.00 97.31 120 ARG A N 1
ATOM 990 C CA . ARG A 1 120 ? -38.203 -2.458 63.710 1.00 97.31 120 ARG A CA 1
ATOM 991 C C . ARG A 1 120 ? -39.598 -1.883 63.897 1.00 97.31 120 ARG A C 1
ATOM 993 O O . ARG A 1 120 ? -40.223 -2.186 64.904 1.00 97.31 120 ARG A O 1
ATOM 1000 N N . ILE A 1 121 ? -40.126 -1.195 62.882 1.00 96.88 121 ILE A N 1
ATOM 1001 C CA . ILE A 1 121 ? -41.479 -0.624 62.907 1.00 96.88 121 ILE A CA 1
ATOM 1002 C C . ILE A 1 121 ? -42.507 -1.706 63.239 1.00 96.88 121 ILE A C 1
ATOM 1004 O O . ILE A 1 121 ? -43.349 -1.501 64.106 1.00 96.88 121 ILE A O 1
ATOM 1008 N N . LYS A 1 122 ? -42.424 -2.884 62.605 1.00 95.81 122 LYS A N 1
ATOM 1009 C CA . LYS A 1 122 ? -43.323 -4.009 62.900 1.00 95.81 122 LYS A CA 1
ATOM 1010 C C . LYS A 1 122 ? -43.243 -4.443 64.368 1.00 95.81 122 LYS A C 1
ATOM 1012 O O . LYS A 1 122 ? -44.283 -4.660 64.984 1.00 95.81 122 LYS A O 1
ATOM 1017 N N . SER A 1 123 ? -42.034 -4.581 64.909 1.00 95.31 123 SER A N 1
ATOM 1018 C CA . SER A 1 123 ? -41.817 -4.955 66.311 1.00 95.31 123 SER A CA 1
ATOM 1019 C C . SER A 1 123 ? -42.358 -3.895 67.273 1.00 95.31 123 SER A C 1
ATOM 1021 O O . SER A 1 123 ? -43.013 -4.236 68.258 1.00 95.31 123 SER A O 1
ATOM 1023 N N . ASP A 1 124 ? -42.127 -2.616 66.977 1.00 95.31 124 ASP A N 1
ATOM 1024 C CA . ASP A 1 124 ? -42.623 -1.495 67.777 1.00 95.31 124 ASP A CA 1
ATOM 1025 C C . ASP A 1 124 ? -44.155 -1.478 67.791 1.00 95.31 124 ASP A C 1
ATOM 1027 O O . ASP A 1 124 ? -44.767 -1.373 68.853 1.00 95.31 124 ASP A O 1
ATOM 1031 N N . LEU A 1 125 ? -44.785 -1.686 66.631 1.00 94.75 125 LEU A N 1
ATOM 1032 C CA . LEU A 1 125 ? -46.240 -1.772 66.495 1.00 94.75 125 LEU A CA 1
ATOM 1033 C C . LEU A 1 125 ? -46.820 -2.944 67.299 1.00 94.75 125 LEU A C 1
ATOM 1035 O O . LEU A 1 125 ? -47.805 -2.767 68.012 1.00 94.75 125 LEU A O 1
ATOM 1039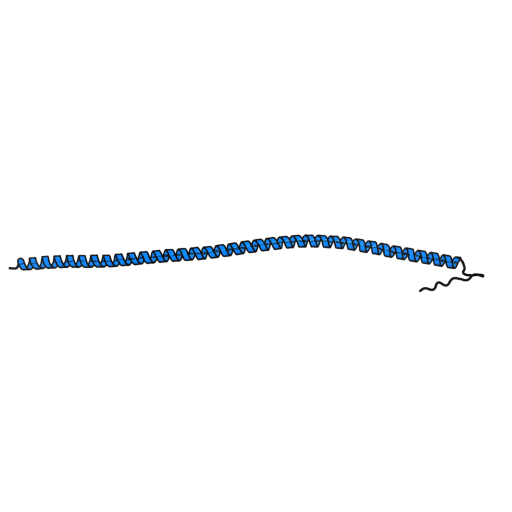 N N . GLN A 1 126 ? -46.191 -4.122 67.241 1.00 93.81 126 GLN A N 1
ATOM 1040 C CA . GLN A 1 126 ? -46.592 -5.285 68.045 1.00 93.81 126 GLN A CA 1
ATOM 1041 C C . GLN A 1 126 ? -46.472 -5.019 69.551 1.00 93.81 126 GLN A C 1
ATOM 1043 O O . GLN A 1 126 ? -47.350 -5.415 70.316 1.00 93.81 126 GLN A O 1
ATOM 1048 N N . SER A 1 127 ? -45.414 -4.326 69.978 1.00 93.31 127 SER A N 1
ATOM 1049 C CA . SER A 1 127 ? -45.213 -3.938 71.378 1.00 93.31 127 SER A CA 1
ATOM 1050 C C . SER A 1 127 ? -46.285 -2.955 71.852 1.00 93.31 127 SER A C 1
ATOM 1052 O O . SER A 1 127 ? -46.841 -3.123 72.937 1.00 93.31 127 SER A O 1
ATOM 1054 N N . VAL A 1 128 ? -46.635 -1.964 71.024 1.00 93.56 128 VAL A N 1
ATOM 1055 C CA . VAL A 1 128 ? -47.729 -1.024 71.310 1.00 93.56 128 VAL A CA 1
ATOM 1056 C C . VAL A 1 128 ? -49.068 -1.755 71.420 1.00 93.56 128 VAL A C 1
ATOM 1058 O O . VAL A 1 128 ? -49.772 -1.550 72.404 1.00 93.56 128 VAL A O 1
ATOM 1061 N N . ILE A 1 129 ? -49.39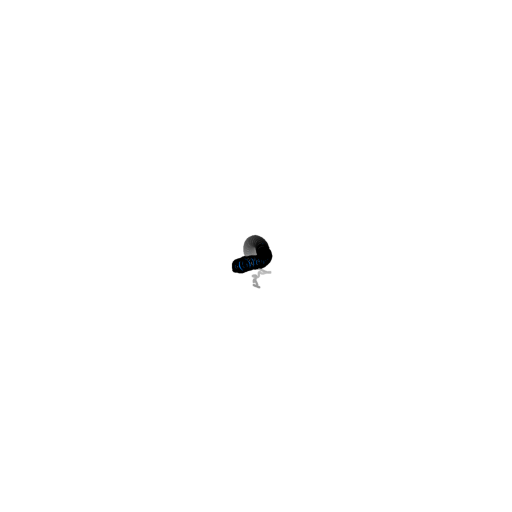5 -2.644 70.475 1.00 91.19 129 ILE A N 1
ATOM 1062 C CA . ILE A 1 129 ? -50.630 -3.447 70.520 1.00 91.19 129 ILE A CA 1
ATOM 1063 C C . ILE A 1 129 ? -50.691 -4.276 71.809 1.00 91.19 129 ILE A C 1
ATOM 1065 O O . ILE A 1 129 ? -51.676 -4.198 72.535 1.00 91.19 129 ILE A O 1
ATOM 1069 N N . SER A 1 130 ? -49.610 -4.985 72.146 1.00 90.62 130 SER A N 1
ATOM 1070 C CA . SER A 1 130 ? -49.553 -5.830 73.349 1.00 90.62 130 SER A CA 1
ATOM 1071 C C . SER A 1 130 ? -49.741 -5.025 74.643 1.00 90.62 130 SER A C 1
ATOM 1073 O O . SER A 1 130 ? -50.328 -5.513 75.606 1.00 90.62 130 SER A O 1
ATOM 1075 N N . LYS A 1 131 ? -49.242 -3.781 74.702 1.00 89.75 131 LYS A N 1
ATOM 1076 C CA . LYS A 1 131 ? -49.476 -2.885 75.848 1.00 89.75 131 LYS A CA 1
ATOM 1077 C C . LYS A 1 131 ? -50.944 -2.485 75.960 1.00 89.75 131 LYS A C 1
ATOM 1079 O O . LYS A 1 131 ? -51.499 -2.581 77.048 1.00 89.75 131 LYS A O 1
ATOM 1084 N N . PHE A 1 132 ? -51.565 -2.094 74.846 1.00 86.25 132 PHE A N 1
ATOM 1085 C CA . PHE A 1 132 ? -52.987 -1.755 74.823 1.00 86.25 132 PHE A CA 1
ATOM 1086 C C . PHE A 1 132 ? -53.864 -2.936 75.249 1.00 86.25 132 PHE A C 1
ATOM 1088 O O . PHE A 1 132 ? -54.729 -2.746 76.095 1.00 86.25 132 PHE A O 1
ATOM 1095 N N . GLU A 1 133 ? -53.607 -4.143 74.735 1.00 80.31 133 GLU A N 1
ATOM 1096 C CA . GLU A 1 133 ? -54.363 -5.355 75.090 1.00 80.31 133 GLU A CA 1
ATOM 1097 C C . GLU A 1 133 ? -54.302 -5.656 76.597 1.00 80.31 133 GLU A C 1
ATOM 1099 O O . GLU A 1 133 ? -55.337 -5.901 77.219 1.00 80.31 133 GLU A O 1
ATOM 1104 N N . ASN A 1 134 ? -53.116 -5.553 77.207 1.00 76.19 134 ASN A N 1
ATOM 1105 C CA . ASN A 1 134 ? -52.937 -5.742 78.651 1.00 76.19 134 ASN A CA 1
ATOM 1106 C C . ASN A 1 134 ? -53.624 -4.644 79.487 1.00 76.19 134 ASN A C 1
ATOM 1108 O O . ASN A 1 134 ? -54.170 -4.925 80.553 1.00 76.19 134 ASN A O 1
ATOM 1112 N N . GLU A 1 135 ? -53.623 -3.393 79.019 1.00 73.75 135 GLU A N 1
ATOM 1113 C CA . GLU A 1 135 ? -54.303 -2.279 79.694 1.00 73.75 135 GLU A CA 1
ATOM 1114 C C . GLU A 1 135 ? -55.835 -2.360 79.595 1.00 73.75 135 GLU A C 1
ATOM 1116 O O . GLU A 1 135 ? -56.529 -1.921 80.514 1.00 73.75 135 GLU A O 1
ATOM 1121 N N . THR A 1 136 ? -56.382 -2.924 78.514 1.00 64.00 136 THR A N 1
ATOM 1122 C CA . THR A 1 136 ? -57.822 -3.202 78.391 1.00 64.00 136 THR A CA 1
ATOM 1123 C C . THR A 1 136 ? -58.254 -4.439 79.176 1.00 64.00 136 THR A C 1
ATOM 1125 O O . THR A 1 136 ? -59.287 -4.379 79.836 1.00 64.00 136 THR A O 1
ATOM 1128 N N . GLY A 1 137 ? -57.451 -5.510 79.197 1.00 59.16 137 GLY A N 1
ATOM 1129 C CA . GLY A 1 137 ? -57.743 -6.718 79.980 1.00 59.16 137 GLY A CA 1
ATOM 1130 C C . GLY A 1 137 ? -57.780 -6.460 81.491 1.00 59.16 137 GLY A C 1
ATOM 1131 O O . GLY A 1 137 ? -58.704 -6.898 82.169 1.00 59.16 137 GLY A O 1
ATOM 1132 N N . ASN A 1 138 ? -56.854 -5.646 82.012 1.00 55.56 138 ASN A N 1
ATOM 1133 C CA . ASN A 1 138 ? -56.862 -5.254 83.429 1.00 55.56 138 ASN A CA 1
ATOM 1134 C C . ASN A 1 138 ? -58.073 -4.380 83.816 1.00 55.56 138 ASN A C 1
ATOM 1136 O O . ASN A 1 138 ? -58.536 -4.443 84.952 1.00 55.56 138 ASN A O 1
ATOM 1140 N N . LYS A 1 139 ? -58.616 -3.570 82.896 1.00 53.09 139 LYS A N 1
ATOM 1141 C CA . LYS A 1 139 ? -59.790 -2.721 83.177 1.00 53.09 139 LYS A CA 1
ATOM 1142 C C . LYS A 1 139 ? -61.113 -3.493 83.186 1.00 53.09 139 LYS A C 1
ATOM 1144 O O . LYS A 1 139 ? -62.047 -3.063 83.860 1.00 53.09 139 LYS A O 1
ATOM 1149 N N . GLU A 1 140 ? -61.207 -4.613 82.471 1.00 49.69 140 GLU A N 1
ATOM 1150 C CA . GLU A 1 140 ? -62.382 -5.500 82.499 1.00 49.69 140 GLU A CA 1
ATOM 1151 C C . GLU A 1 140 ? -62.416 -6.389 83.761 1.00 49.69 140 GLU A C 1
ATOM 1153 O O . GLU A 1 140 ? -63.496 -6.674 84.286 1.00 49.69 140 GLU A O 1
ATOM 1158 N N . GLU A 1 141 ? -61.253 -6.751 84.319 1.00 50.44 141 GLU A N 1
ATOM 1159 C CA . GLU A 1 141 ? -61.161 -7.482 85.596 1.00 50.44 141 GLU A CA 1
ATOM 1160 C C . GLU A 1 141 ? -61.436 -6.591 86.824 1.00 50.44 141 GLU A C 1
ATOM 1162 O O . GLU A 1 141 ? -62.091 -7.036 87.765 1.00 50.44 141 GLU A O 1
ATOM 1167 N N . GLU A 1 142 ? -61.036 -5.312 86.812 1.00 49.56 142 GLU A N 1
ATOM 1168 C CA . GLU A 1 142 ? -61.342 -4.363 87.903 1.00 49.56 142 GLU A CA 1
ATOM 1169 C C . GLU A 1 142 ? -62.804 -3.878 87.926 1.00 49.56 142 GLU A C 1
ATOM 1171 O O . GLU A 1 142 ? -63.262 -3.367 88.945 1.00 49.56 142 GLU A O 1
ATOM 1176 N N . SER A 1 143 ? -63.558 -4.035 86.833 1.00 47.69 143 SER A N 1
ATOM 1177 C CA . SER A 1 143 ? -64.981 -3.655 86.755 1.00 47.69 143 SER A CA 1
ATOM 1178 C C . SER A 1 143 ? -65.957 -4.821 86.983 1.00 47.69 143 SER A C 1
ATOM 1180 O O . SER A 1 143 ? -67.171 -4.610 86.976 1.00 47.69 143 SER A O 1
ATOM 1182 N N . SER A 1 144 ? -65.439 -6.028 87.244 1.00 44.66 144 SER A N 1
ATOM 1183 C CA . SER A 1 144 ? -66.218 -7.249 87.514 1.00 44.66 144 SER A CA 1
ATOM 1184 C C . SER A 1 144 ? -66.126 -7.747 88.970 1.00 44.66 144 SER A C 1
ATOM 1186 O O . SER A 1 144 ? -66.550 -8.870 89.247 1.00 44.66 144 SER A O 1
ATOM 1188 N N . ASN A 1 145 ? -65.603 -6.931 89.897 1.00 41.56 145 ASN A N 1
ATOM 1189 C CA . ASN A 1 145 ? -65.474 -7.236 91.332 1.00 41.56 145 ASN A CA 1
ATOM 1190 C C . ASN A 1 145 ? -66.166 -6.181 92.207 1.00 41.56 145 ASN A C 1
ATOM 1192 O O . ASN A 1 145 ? -66.027 -4.977 91.897 1.00 41.56 145 ASN A O 1
#

Organism: Caldicellulosiruptor saccharolyticus (strain ATCC 43494 / DSM 8903 / Tp8T 6331) (NCBI:txid351627)

Foldseek 3Di:
DPDQDFPQDVHGGDPVSVVVVVVVVVVVVVVVVVVVVVVVVVVVVVVVVVVVVVVVVVVVVVVVVVVVVVVVVVVVVVVVVVVVVVVVVVVVVVVVVVVVVVVVVVVVVVVVVVVVVVVVVVVVVVVVVVVVVVVVVVVVVVVVD

InterPro domains:
  IPR007793 DivIVA [PF05103] (4-128)